Protein AF-A0A8T5GJ16-F1 (afdb_monomer)

Solvent-accessible surface area (backbone atoms only — not comparable to full-atom values): 2318 Å² total; per-residue (Å²): 109,75,45,73,51,74,53,73,48,47,85,82,57,96,69,79,69,69,48,76,51,74,52,74,44,54,55,86,53,55,77,75,79,111

Sequence (34 aa):
MWEIGVDEAGRGPVLGPLVVASCAIPREDIPLLK

Secondary structure (DSSP, 8-state):
-EEEEEEEE-SS-SSS--EEEEEEEEGGGGGGG-

Structure (mmCIF, N/CA/C/O backbone):
data_AF-A0A8T5GJ16-F1
#
_entry.id   AF-A0A8T5GJ16-F1
#
loop_
_atom_site.group_PDB
_atom_site.id
_atom_site.type_symbol
_atom_site.label_atom_id
_atom_site.label_alt_id
_atom_site.label_comp_id
_atom_site.label_asym_id
_atom_site.label_entity_id
_atom_site.label_seq_id
_atom_site.pdbx_PDB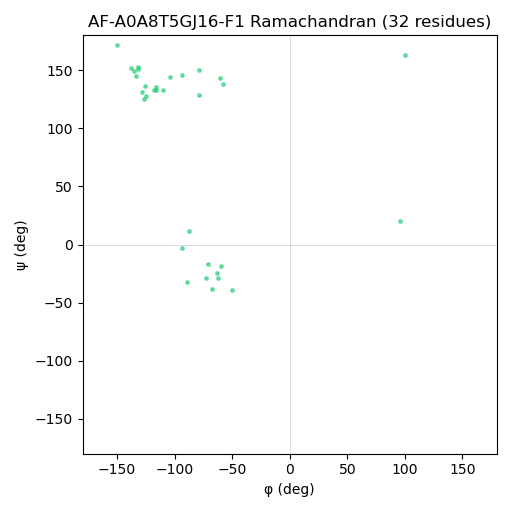_ins_code
_atom_site.Cartn_x
_atom_site.Cartn_y
_atom_site.Cartn_z
_atom_site.occupancy
_atom_site.B_iso_or_equiv
_atom_site.auth_seq_id
_atom_site.auth_comp_id
_atom_site.auth_asym_id
_atom_site.auth_atom_id
_atom_site.pdbx_PDB_model_num
ATOM 1 N N . MET A 1 1 ? -16.307 -0.499 14.195 1.00 92.06 1 MET A N 1
ATOM 2 C CA . MET A 1 1 ? -16.421 -0.181 12.746 1.00 92.06 1 MET A CA 1
ATOM 3 C C . MET A 1 1 ? -15.036 -0.387 12.157 1.00 92.06 1 MET A C 1
ATOM 5 O O 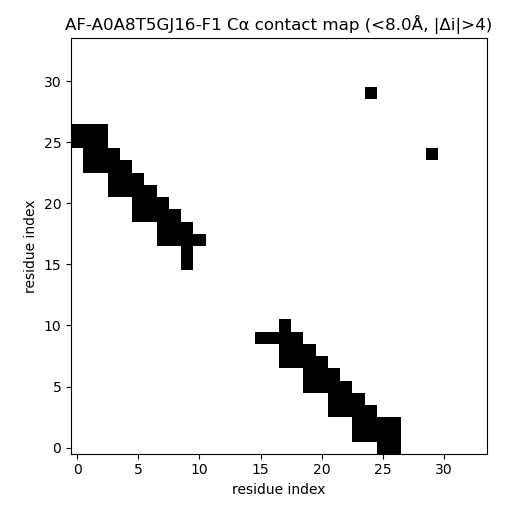. MET A 1 1 ? -14.090 -0.049 12.848 1.00 92.06 1 MET A O 1
ATOM 9 N N . TRP A 1 2 ? -14.901 -0.972 10.969 1.00 97.56 2 TRP A N 1
ATOM 10 C CA . TRP A 1 2 ? -13.594 -1.168 10.324 1.00 97.56 2 TRP A CA 1
ATOM 11 C C . TRP A 1 2 ? -13.294 -0.005 9.379 1.00 97.56 2 TRP A C 1
ATOM 13 O O . TRP A 1 2 ? -14.217 0.525 8.760 1.00 97.56 2 TRP A O 1
ATOM 23 N N . GLU A 1 3 ? -12.025 0.375 9.271 1.00 98.12 3 GLU A N 1
ATOM 24 C CA . GLU A 1 3 ? -11.533 1.353 8.303 1.00 98.12 3 GLU A CA 1
ATOM 25 C C . GLU A 1 3 ? -10.558 0.659 7.349 1.00 98.12 3 GLU A C 1
ATOM 27 O O . GLU A 1 3 ? -9.742 -0.152 7.785 1.00 98.12 3 GLU A O 1
ATOM 32 N N . ILE A 1 4 ? -10.685 0.919 6.046 1.00 98.12 4 ILE A N 1
ATOM 33 C CA . ILE A 1 4 ? -9.861 0.299 5.003 1.00 98.12 4 ILE A CA 1
ATOM 34 C C . ILE A 1 4 ? -9.190 1.377 4.158 1.00 98.12 4 ILE A C 1
ATOM 36 O O . ILE A 1 4 ? -9.856 2.274 3.643 1.00 98.12 4 ILE A O 1
ATOM 40 N N . GLY A 1 5 ? -7.871 1.272 4.015 1.00 98.00 5 GLY A N 1
ATOM 41 C CA . GLY A 1 5 ? -7.079 2.054 3.070 1.00 98.00 5 GLY A CA 1
ATOM 42 C C . GLY A 1 5 ? -6.690 1.199 1.868 1.00 98.00 5 GLY A C 1
ATOM 43 O O . GLY A 1 5 ? -6.417 0.006 2.021 1.00 98.00 5 GLY A O 1
ATOM 44 N N . VAL A 1 6 ? -6.661 1.803 0.682 1.00 98.50 6 VAL A N 1
ATOM 45 C CA . VAL A 1 6 ? -6.180 1.178 -0.556 1.00 98.50 6 VAL A CA 1
ATOM 46 C C . VAL A 1 6 ? -5.163 2.113 -1.183 1.00 98.50 6 VAL A C 1
ATOM 48 O O . VAL A 1 6 ? -5.436 3.305 -1.310 1.00 98.50 6 VAL A O 1
ATOM 51 N N . ASP A 1 7 ? -4.014 1.572 -1.566 1.00 98.75 7 ASP A N 1
ATOM 52 C CA . ASP A 1 7 ? -2.967 2.334 -2.236 1.00 98.75 7 ASP A CA 1
ATOM 53 C C . ASP A 1 7 ? -2.157 1.438 -3.180 1.00 98.75 7 ASP A C 1
ATOM 55 O O . ASP A 1 7 ? -2.313 0.210 -3.211 1.00 98.75 7 ASP A O 1
ATOM 59 N N . GLU A 1 8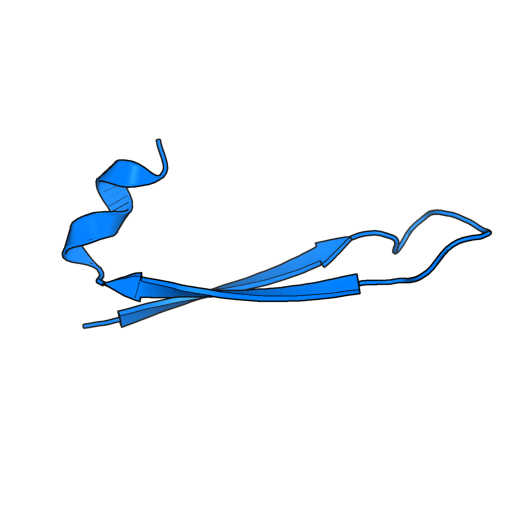 ? -1.289 2.058 -3.967 1.00 98.75 8 GLU A N 1
ATOM 60 C CA . GLU A 1 8 ? -0.447 1.390 -4.943 1.00 98.75 8 GLU A CA 1
ATOM 61 C C . GLU A 1 8 ? 0.990 1.915 -4.959 1.00 98.75 8 GLU A C 1
ATOM 63 O O . GLU A 1 8 ? 1.282 3.073 -4.671 1.00 98.75 8 GLU A O 1
ATOM 68 N N . ALA A 1 9 ? 1.912 1.041 -5.350 1.00 98.62 9 ALA A N 1
ATOM 69 C CA . ALA A 1 9 ? 3.321 1.357 -5.511 1.00 98.62 9 ALA A CA 1
ATOM 70 C C . ALA A 1 9 ? 3.841 0.793 -6.835 1.00 98.62 9 ALA A C 1
ATOM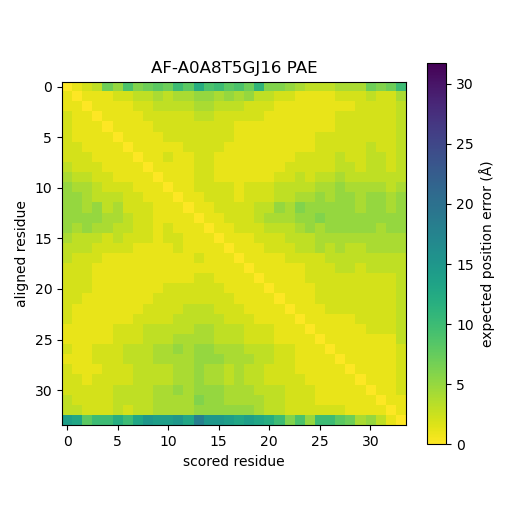 72 O O . ALA A 1 9 ? 3.432 -0.281 -7.271 1.00 98.62 9 ALA A O 1
ATOM 73 N N . GLY A 1 10 ? 4.768 1.511 -7.473 1.00 97.81 10 GLY A N 1
ATOM 74 C CA . GLY A 1 10 ? 5.330 1.109 -8.769 1.00 97.81 10 GLY A CA 1
ATOM 75 C C . GLY A 1 10 ? 4.668 1.752 -9.994 1.00 97.81 10 GLY A C 1
ATOM 76 O O . GLY A 1 10 ? 4.843 1.255 -11.097 1.00 97.81 10 GLY A O 1
ATOM 77 N N . ARG A 1 11 ? 3.954 2.880 -9.838 1.00 97.62 11 ARG A N 1
ATOM 78 C CA . ARG A 1 11 ? 3.358 3.631 -10.967 1.00 97.62 11 ARG A CA 1
ATOM 79 C C . ARG A 1 11 ? 4.389 4.299 -11.889 1.00 97.62 11 ARG A C 1
ATOM 81 O O . ARG A 1 11 ? 4.166 4.397 -13.088 1.00 97.62 11 ARG A O 1
ATOM 88 N N . GLY A 1 12 ? 5.472 4.829 -11.318 1.00 97.81 12 GLY A N 1
ATOM 89 C CA . GLY A 1 12 ? 6.484 5.624 -12.031 1.00 97.81 12 GLY A CA 1
ATOM 90 C C . GLY A 1 12 ? 7.660 4.862 -12.672 1.00 97.81 12 GLY A C 1
ATOM 91 O O . GLY A 1 12 ? 8.173 5.340 -13.684 1.00 97.81 12 GLY A O 1
ATOM 92 N N . PRO A 1 13 ? 8.142 3.732 -12.118 1.00 97.88 13 PRO A N 1
ATOM 93 C CA . PRO A 1 13 ? 9.236 2.972 -12.718 1.00 97.88 13 PRO A CA 1
ATOM 94 C C . PRO A 1 13 ? 8.912 2.457 -14.127 1.00 97.88 13 PRO A C 1
ATOM 96 O O . PRO A 1 13 ? 7.803 2.015 -14.400 1.00 97.88 13 PRO A O 1
ATOM 99 N N . VAL A 1 14 ? 9.918 2.452 -15.009 1.00 97.56 14 VAL A N 1
ATOM 100 C CA . VAL A 1 14 ? 9.814 1.865 -16.363 1.00 97.56 14 VAL A CA 1
ATOM 101 C C . VAL A 1 14 ? 9.802 0.332 -16.320 1.00 97.56 14 VAL A C 1
ATOM 103 O O . VAL A 1 14 ? 9.240 -0.311 -17.202 1.00 97.56 14 VAL A O 1
ATOM 106 N N . LEU A 1 15 ? 10.437 -0.257 -15.305 1.00 97.69 15 LEU A N 1
ATOM 107 C CA . LEU A 1 15 ? 10.541 -1.699 -15.101 1.00 97.69 15 LEU A CA 1
ATOM 108 C C . LEU A 1 15 ? 10.180 -2.053 -13.657 1.00 97.69 15 LEU A C 1
ATOM 110 O O . LEU A 1 15 ? 10.401 -1.261 -12.741 1.00 97.69 15 LEU A O 1
ATOM 114 N N . GLY A 1 16 ? 9.694 -3.278 -13.471 1.00 96.81 16 GLY A N 1
ATOM 115 C CA . GLY A 1 16 ? 9.140 -3.762 -12.207 1.00 96.81 16 GLY A CA 1
ATOM 116 C C . GLY A 1 16 ? 7.607 -3.730 -12.205 1.00 96.81 16 GLY A C 1
ATOM 117 O O . GLY A 1 16 ? 7.002 -3.113 -13.082 1.00 96.81 16 GLY A O 1
ATOM 118 N N . PRO A 1 17 ? 6.959 -4.450 -11.275 1.00 98.06 17 PRO A N 1
ATO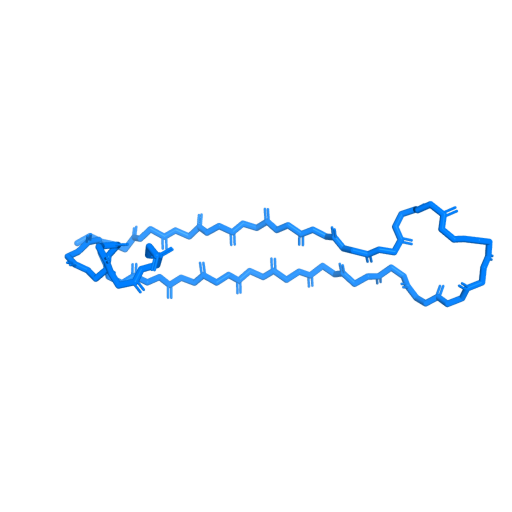M 119 C CA . PRO A 1 17 ? 5.507 -4.520 -11.227 1.00 98.06 17 PRO A CA 1
ATOM 120 C C . PRO A 1 17 ? 4.895 -3.271 -10.581 1.00 98.06 17 PRO A C 1
ATOM 122 O O . PRO A 1 17 ? 5.462 -2.692 -9.654 1.00 98.06 17 PRO A O 1
ATOM 125 N N . LEU A 1 18 ? 3.680 -2.932 -11.013 1.00 98.44 18 LEU A N 1
ATOM 126 C CA . LEU A 1 18 ? 2.739 -2.155 -10.211 1.00 98.44 18 LEU A CA 1
ATOM 127 C C . LEU A 1 18 ? 2.086 -3.101 -9.195 1.00 98.44 18 LEU A C 1
ATOM 129 O O . LEU A 1 18 ? 1.572 -4.155 -9.573 1.00 98.44 18 LEU A O 1
ATOM 133 N N . VAL A 1 19 ? 2.093 -2.725 -7.921 1.00 98.56 19 VAL A N 1
ATOM 134 C CA . VAL A 1 19 ? 1.459 -3.480 -6.835 1.00 98.56 19 VAL A CA 1
ATOM 135 C C . VAL A 1 19 ? 0.369 -2.625 -6.216 1.00 98.56 19 VAL A C 1
ATOM 137 O O . VAL A 1 19 ? 0.603 -1.465 -5.892 1.00 98.56 19 VAL A O 1
ATOM 140 N N . VAL A 1 20 ? -0.806 -3.218 -6.021 1.00 98.50 20 VAL A N 1
ATOM 141 C CA . VAL A 1 20 ? -1.949 -2.596 -5.347 1.00 98.50 20 VAL A CA 1
ATOM 142 C C . VAL A 1 20 ? -2.238 -3.391 -4.080 1.00 98.50 20 VAL A C 1
ATOM 144 O O . VAL A 1 20 ? -2.286 -4.622 -4.127 1.00 98.50 20 VAL A O 1
ATOM 147 N N . ALA A 1 21 ? -2.425 -2.705 -2.956 1.00 98.56 21 ALA A N 1
ATOM 148 C CA . ALA A 1 21 ? -2.691 -3.330 -1.668 1.00 98.56 21 ALA A CA 1
ATOM 149 C C . ALA A 1 21 ? -3.832 -2.630 -0.926 1.00 98.56 21 ALA A C 1
ATOM 151 O O . ALA A 1 21 ? -4.031 -1.422 -1.039 1.00 98.56 21 ALA A O 1
ATOM 152 N N . SER A 1 22 ? -4.562 -3.410 -0.130 1.00 98.44 22 SER A N 1
ATOM 153 C CA . SER A 1 22 ? -5.580 -2.911 0.789 1.00 98.44 22 SER A CA 1
ATOM 154 C C . SER A 1 22 ? -5.307 -3.409 2.201 1.00 98.44 22 SER A C 1
ATOM 156 O O . SER A 1 22 ? -5.036 -4.597 2.384 1.00 98.44 22 SER A O 1
ATOM 158 N N . CYS A 1 23 ? -5.440 -2.534 3.192 1.00 97.75 23 CYS A N 1
ATOM 159 C CA . CYS A 1 23 ? -5.314 -2.883 4.603 1.00 97.75 23 CYS A CA 1
ATOM 160 C C . CYS A 1 23 ? -6.552 -2.404 5.356 1.00 97.75 23 CYS A C 1
ATOM 162 O O . CYS A 1 23 ? -6.901 -1.226 5.277 1.00 97.75 23 CYS A O 1
ATOM 164 N N . ALA A 1 24 ? -7.211 -3.321 6.064 1.00 98.12 24 ALA A N 1
ATOM 165 C CA . ALA A 1 24 ? -8.351 -3.022 6.916 1.00 98.12 24 ALA A CA 1
ATOM 166 C C . ALA A 1 24 ? -7.953 -3.187 8.383 1.00 98.12 24 ALA A C 1
ATOM 168 O O . ALA A 1 24 ? -7.364 -4.205 8.749 1.00 98.12 24 ALA A O 1
ATOM 169 N N . ILE A 1 25 ? -8.306 -2.210 9.213 1.00 98.19 25 ILE A N 1
ATOM 170 C CA . ILE A 1 25 ? -8.053 -2.229 10.654 1.00 98.19 25 ILE A CA 1
ATOM 171 C C . ILE A 1 25 ? -9.324 -1.857 11.431 1.00 98.19 25 ILE A C 1
ATOM 173 O O . ILE A 1 25 ? -10.168 -1.112 10.913 1.00 98.19 25 ILE A O 1
ATOM 177 N N . PRO A 1 26 ? -9.506 -2.355 12.665 1.00 98.44 26 PRO A N 1
ATOM 178 C CA . PRO A 1 26 ? -10.522 -1.820 13.562 1.00 98.44 26 PRO A C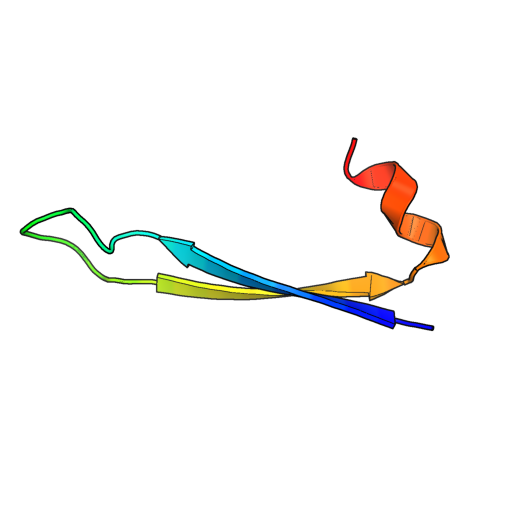A 1
ATOM 179 C C . PRO A 1 26 ? -10.286 -0.319 13.784 1.00 98.44 26 PRO A C 1
ATOM 181 O O . PRO A 1 26 ? -9.150 0.128 13.936 1.00 98.44 26 PRO A O 1
ATOM 184 N N . ARG A 1 27 ? -11.350 0.492 13.784 1.00 97.50 27 ARG A N 1
ATOM 185 C CA . ARG A 1 27 ? -11.237 1.959 13.898 1.00 97.50 27 ARG A CA 1
ATOM 186 C C . ARG A 1 27 ? -10.601 2.3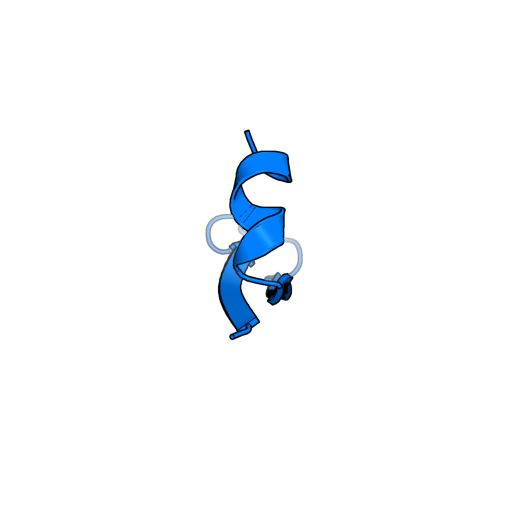94 15.224 1.00 97.50 27 ARG A C 1
ATOM 188 O O . ARG A 1 27 ? -9.957 3.436 15.285 1.00 97.50 27 ARG A O 1
ATOM 195 N N . GLU A 1 28 ? -10.774 1.597 16.273 1.00 98.06 28 GLU A N 1
ATOM 196 C CA . GLU A 1 28 ? -10.136 1.759 17.581 1.00 98.06 28 GLU A CA 1
ATOM 197 C C . GLU A 1 28 ? -8.605 1.625 17.544 1.00 98.06 28 GLU A C 1
ATOM 199 O O . GLU A 1 28 ? -7.932 2.235 18.373 1.00 98.06 28 GLU A O 1
ATOM 204 N N . ASP A 1 29 ? -8.065 0.919 16.548 1.00 97.88 29 ASP A N 1
ATOM 205 C CA . ASP A 1 29 ? -6.634 0.648 16.390 1.00 97.88 29 ASP A CA 1
ATOM 206 C C . ASP A 1 29 ? -5.929 1.669 15.484 1.00 97.88 29 ASP A C 1
ATOM 208 O O . ASP A 1 29 ? -4.707 1.642 15.357 1.00 97.88 29 ASP A O 1
ATOM 212 N N . ILE A 1 30 ? -6.657 2.628 14.893 1.00 96.69 30 ILE A N 1
ATOM 213 C CA . ILE A 1 30 ? -6.069 3.721 14.091 1.00 96.69 30 ILE A CA 1
ATOM 214 C C . ILE A 1 30 ? -4.913 4.443 14.810 1.00 96.69 30 ILE A C 1
ATOM 216 O O . ILE A 1 30 ? -3.915 4.745 14.152 1.00 96.69 30 ILE A O 1
ATOM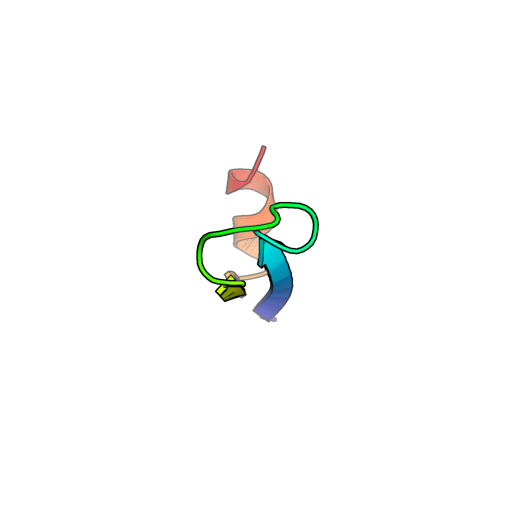 220 N N . PRO A 1 31 ? -4.963 4.707 16.133 1.00 96.94 31 PRO A N 1
ATOM 221 C CA . PRO A 1 31 ? -3.842 5.318 16.845 1.00 96.94 31 PRO A CA 1
ATOM 222 C C . PRO A 1 31 ? -2.530 4.516 16.807 1.00 96.94 31 PRO A C 1
ATOM 224 O O . PRO A 1 31 ? -1.486 5.113 17.057 1.00 96.94 31 PRO A O 1
ATOM 227 N N . LEU A 1 32 ? -2.560 3.211 16.491 1.00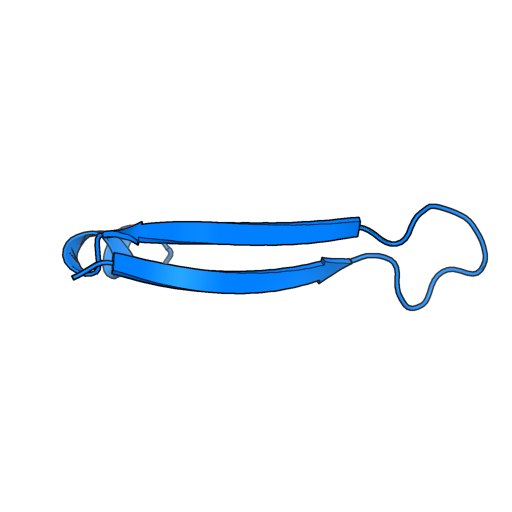 96.88 32 LEU A N 1
ATOM 228 C CA . LEU A 1 32 ? -1.365 2.369 16.333 1.00 96.88 32 LEU A CA 1
ATOM 229 C C . LEU A 1 32 ? -0.563 2.693 15.060 1.00 96.88 32 LEU A C 1
ATOM 231 O O . LEU A 1 32 ? 0.588 2.282 14.959 1.00 96.88 32 LEU A O 1
ATOM 235 N N . LEU A 1 33 ? -1.149 3.407 14.090 1.00 94.25 33 LEU A N 1
ATOM 236 C CA . LEU A 1 33 ? -0.513 3.749 12.808 1.00 94.25 33 LEU A CA 1
ATOM 237 C C . LEU A 1 33 ? 0.314 5.054 12.842 1.00 94.25 33 LEU A C 1
ATOM 239 O O . LEU A 1 33 ? 0.658 5.578 11.783 1.00 94.25 33 LEU A O 1
ATOM 243 N N . LYS A 1 34 ? 0.583 5.610 14.031 1.00 76.38 34 LYS A N 1
ATOM 244 C CA . LYS A 1 34 ? 1.367 6.843 14.221 1.00 76.38 34 LYS A CA 1
ATOM 245 C C . LYS A 1 34 ? 2.873 6.616 14.262 1.00 76.38 34 LYS A C 1
ATOM 247 O O . LYS A 1 34 ? 3.303 5.623 14.884 1.00 76.38 34 LYS A O 1
#

Mean predicted aligned error: 2.5 Å

pLDDT: mean 97.04, std 3.82, range [76.38, 98.75]

Radius of gyration: 13.35 Å; Cα contacts (8 Å, |Δi|>4): 37; chains: 1; bounding box: 27×11×34 Å

Foldseek 3Di:
DKDKDKDWDDPPDPDDDIDIDMDIDDPVCVVVVD